Protein AF-A0A4Y9A7S8-F1 (afdb_monomer)

Structure (mmCIF, N/CA/C/O backbone):
data_AF-A0A4Y9A7S8-F1
#
_entry.id   AF-A0A4Y9A7S8-F1
#
loop_
_atom_site.group_PDB
_atom_site.id
_atom_site.type_symbol
_atom_site.label_atom_id
_atom_site.label_alt_id
_atom_site.label_comp_id
_atom_site.label_asym_id
_atom_site.label_entity_id
_atom_site.label_seq_id
_atom_site.pdbx_PDB_ins_code
_atom_site.Cartn_x
_atom_site.Cartn_y
_atom_site.Cartn_z
_atom_site.occupancy
_atom_site.B_iso_or_equiv
_atom_site.auth_seq_id
_atom_site.auth_comp_id
_atom_site.auth_asym_id
_atom_site.auth_atom_id
_atom_site.pdbx_PDB_model_num
ATOM 1 N N . MET A 1 1 ? -0.334 11.411 -4.993 1.00 88.06 1 MET A N 1
ATOM 2 C CA . MET A 1 1 ? 0.116 10.121 -4.420 1.00 88.06 1 MET A CA 1
ATOM 3 C C . MET A 1 1 ? 1.586 10.129 -3.999 1.00 88.06 1 MET A C 1
ATOM 5 O O . MET A 1 1 ? 1.820 9.949 -2.817 1.00 88.06 1 MET A O 1
ATOM 9 N N . LYS A 1 2 ? 2.566 10.411 -4.879 1.00 88.56 2 LYS A N 1
ATOM 10 C CA . LYS A 1 2 ? 3.992 10.518 -4.483 1.00 88.56 2 LYS A CA 1
ATOM 11 C C . LYS A 1 2 ? 4.230 11.480 -3.308 1.00 88.56 2 LYS A C 1
ATOM 13 O O . LYS A 1 2 ? 4.798 11.082 -2.308 1.00 88.56 2 LYS A O 1
ATOM 18 N N . TYR A 1 3 ? 3.666 12.687 -3.375 1.00 91.19 3 TYR A N 1
ATOM 19 C CA . TYR A 1 3 ? 3.712 13.646 -2.263 1.00 91.19 3 TYR A CA 1
ATOM 20 C C . TYR A 1 3 ? 3.129 13.092 -0.948 1.00 91.19 3 TYR A C 1
ATOM 22 O O . TYR A 1 3 ? 3.659 13.359 0.124 1.00 91.19 3 TYR A O 1
ATOM 30 N N . MET A 1 4 ? 2.063 12.283 -1.020 1.00 92.94 4 MET A N 1
ATOM 31 C CA . MET A 1 4 ? 1.498 11.641 0.172 1.00 92.94 4 MET A CA 1
ATOM 32 C C . MET A 1 4 ? 2.460 10.598 0.736 1.00 92.94 4 MET A C 1
ATOM 34 O O . MET A 1 4 ? 2.632 10.557 1.942 1.00 92.94 4 MET A O 1
ATOM 38 N N . LEU A 1 5 ? 3.112 9.800 -0.119 1.00 93.50 5 LEU A N 1
ATOM 39 C CA . LEU A 1 5 ? 4.146 8.862 0.316 1.00 93.50 5 LEU A CA 1
ATOM 40 C C . LEU A 1 5 ? 5.306 9.605 0.991 1.00 93.50 5 LEU A C 1
ATOM 42 O O . LEU A 1 5 ? 5.687 9.240 2.096 1.00 93.50 5 LEU A O 1
ATOM 46 N N . ASP A 1 6 ? 5.814 10.674 0.376 1.00 92.50 6 ASP A N 1
ATOM 47 C CA . ASP A 1 6 ? 6.910 11.477 0.932 1.00 92.50 6 ASP A CA 1
ATOM 48 C C . ASP A 1 6 ? 6.548 12.064 2.307 1.00 92.50 6 ASP A C 1
ATOM 50 O O . ASP A 1 6 ? 7.365 12.051 3.230 1.00 92.50 6 ASP A O 1
ATOM 54 N N . ASN A 1 7 ? 5.315 12.552 2.470 1.00 93.56 7 ASN A N 1
ATOM 55 C CA . ASN A 1 7 ? 4.820 13.037 3.757 1.00 93.56 7 ASN A CA 1
ATOM 56 C C . ASN A 1 7 ? 4.667 11.902 4.772 1.00 93.56 7 ASN A C 1
ATOM 58 O O . ASN A 1 7 ? 5.134 12.037 5.896 1.00 93.56 7 ASN A O 1
ATOM 62 N N . SER A 1 8 ? 4.086 10.768 4.382 1.00 94.38 8 SER A N 1
ATOM 63 C CA . SER A 1 8 ? 3.933 9.602 5.257 1.00 94.38 8 SER A CA 1
ATOM 64 C C . SER A 1 8 ? 5.275 9.046 5.734 1.00 94.38 8 SER A C 1
ATOM 66 O O . SER A 1 8 ? 5.384 8.637 6.890 1.00 94.38 8 SER A O 1
ATOM 68 N N . LEU A 1 9 ? 6.302 9.072 4.878 1.00 91.44 9 LEU A N 1
ATOM 69 C CA . LEU A 1 9 ? 7.677 8.724 5.242 1.00 91.44 9 LEU A CA 1
ATOM 70 C C . LEU A 1 9 ? 8.232 9.701 6.289 1.00 91.44 9 LEU A C 1
ATOM 72 O O . LEU A 1 9 ? 8.762 9.264 7.307 1.00 91.44 9 LEU A O 1
ATOM 76 N N . LYS A 1 10 ? 8.059 11.015 6.087 1.00 91.88 10 LYS A N 1
ATOM 77 C CA . LYS A 1 10 ? 8.509 12.058 7.031 1.00 91.88 10 LYS A CA 1
ATOM 78 C C . LYS A 1 10 ? 7.779 12.017 8.373 1.00 91.88 10 LYS A C 1
ATOM 80 O O . LYS A 1 10 ? 8.394 12.230 9.411 1.00 91.88 10 LYS A O 1
ATOM 85 N N . GLU A 1 11 ? 6.480 11.747 8.353 1.00 94.00 11 GLU A N 1
ATOM 86 C CA . GLU A 1 11 ? 5.620 11.673 9.540 1.00 94.00 11 GLU A CA 1
ATOM 87 C C . GLU A 1 11 ? 5.716 10.328 10.267 1.00 94.00 11 GLU A C 1
ATOM 89 O O . GLU A 1 11 ? 5.042 10.113 11.273 1.00 94.00 11 GLU A O 1
ATOM 94 N N . ASN A 1 12 ? 6.562 9.417 9.779 1.00 92.12 12 ASN A N 1
ATOM 95 C CA . ASN A 1 12 ? 6.771 8.103 10.365 1.00 92.12 12 ASN A CA 1
ATOM 96 C C . ASN A 1 12 ? 5.464 7.281 10.468 1.00 92.12 12 ASN A C 1
ATOM 98 O O . ASN A 1 12 ? 5.293 6.485 11.398 1.00 92.12 12 ASN A O 1
ATOM 102 N N . GLN A 1 13 ? 4.560 7.444 9.495 1.00 96.06 13 GLN A N 1
ATOM 103 C CA . GLN A 1 13 ? 3.288 6.725 9.450 1.00 96.06 13 GLN A CA 1
ATOM 104 C C . GLN A 1 13 ? 3.503 5.218 9.271 1.00 96.06 13 GLN A C 1
ATOM 106 O O . GLN A 1 13 ? 4.449 4.752 8.630 1.00 96.06 13 GLN A O 1
ATOM 111 N N . THR A 1 14 ? 2.593 4.425 9.820 1.00 95.44 14 THR A N 1
ATOM 112 C CA . THR A 1 14 ? 2.530 2.986 9.565 1.00 95.44 14 THR A CA 1
ATOM 113 C C . THR A 1 14 ? 1.977 2.693 8.172 1.00 95.44 14 THR A C 1
ATOM 115 O O . THR A 1 14 ? 1.245 3.493 7.586 1.00 95.44 14 THR A O 1
ATOM 118 N N . LEU A 1 15 ? 2.271 1.500 7.646 1.00 93.69 15 LEU A N 1
ATOM 119 C CA . LEU A 1 15 ? 1.686 1.029 6.388 1.00 93.69 15 LEU A CA 1
ATOM 120 C C . LEU A 1 15 ? 0.153 1.113 6.413 1.00 93.69 15 LEU A C 1
ATOM 122 O O . LEU A 1 15 ? -0.477 1.548 5.448 1.00 93.69 15 LEU A O 1
ATOM 126 N N . LYS A 1 16 ? -0.445 0.707 7.536 1.00 93.25 16 LYS A N 1
ATOM 127 C CA . LYS A 1 16 ? -1.886 0.791 7.748 1.00 93.25 16 LYS A CA 1
ATOM 128 C C . LYS A 1 16 ? -2.397 2.224 7.617 1.00 93.25 16 LYS A C 1
ATOM 130 O O . LYS A 1 16 ? -3.373 2.439 6.902 1.00 93.25 16 LYS A O 1
ATOM 135 N N . GLU A 1 17 ? -1.776 3.176 8.307 1.00 95.00 17 GLU A N 1
ATOM 136 C CA . GLU A 1 17 ? -2.198 4.581 8.279 1.00 95.00 17 GLU A CA 1
ATOM 137 C C . GLU A 1 17 ? -2.102 5.156 6.870 1.00 95.00 17 GLU A C 1
ATOM 139 O O . GLU A 1 17 ? -3.037 5.809 6.417 1.00 95.00 17 GLU A O 1
ATOM 144 N N . PHE A 1 18 ? -1.045 4.823 6.129 1.00 95.69 18 PHE A N 1
ATOM 145 C CA . PHE A 1 18 ? -0.918 5.280 4.752 1.00 95.69 18 PHE A CA 1
ATOM 146 C C . PHE A 1 18 ? -2.026 4.739 3.839 1.00 95.69 18 PHE A C 1
ATOM 148 O O . PHE A 1 18 ? -2.649 5.500 3.098 1.00 95.69 18 PHE A O 1
ATOM 155 N N . ILE A 1 19 ? -2.341 3.441 3.931 1.00 94.19 19 ILE A N 1
ATOM 156 C CA . ILE A 1 19 ? -3.460 2.841 3.185 1.00 94.19 19 ILE A CA 1
ATOM 157 C C . ILE A 1 19 ? -4.784 3.519 3.564 1.00 94.19 19 ILE A C 1
ATOM 159 O O . ILE A 1 19 ? -5.608 3.795 2.693 1.00 94.19 19 ILE A O 1
ATOM 163 N N . GLN A 1 20 ? -4.996 3.818 4.849 1.00 93.56 20 GLN A N 1
ATOM 164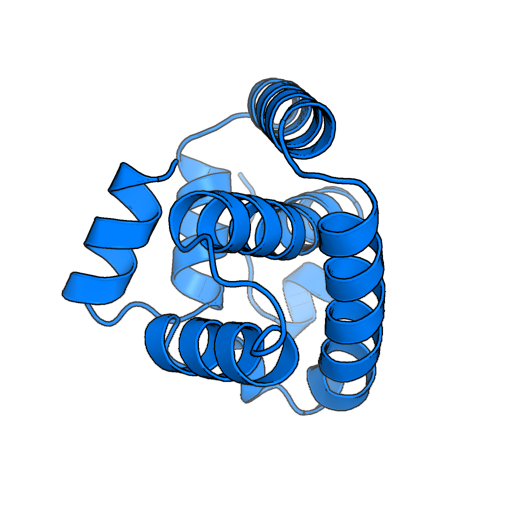 C CA . GLN A 1 20 ? -6.187 4.537 5.305 1.00 93.56 20 GLN A CA 1
ATOM 165 C C . GLN A 1 20 ? -6.262 5.958 4.737 1.00 93.56 20 GLN A C 1
ATOM 167 O O . GLN A 1 20 ? -7.347 6.375 4.335 1.00 93.56 20 GLN A O 1
ATOM 172 N N . SER A 1 21 ? -5.138 6.668 4.646 1.00 93.88 21 SER A N 1
ATOM 173 C CA . SER A 1 21 ? -5.064 7.990 4.018 1.00 93.88 21 SER A CA 1
ATOM 174 C C . SER A 1 21 ? -5.435 7.930 2.536 1.00 93.88 21 SER A C 1
ATOM 176 O O . SER A 1 21 ? -6.248 8.728 2.083 1.00 93.88 21 SER A O 1
ATOM 178 N N . LEU A 1 22 ? -4.942 6.938 1.786 1.00 93.81 22 LEU A N 1
ATOM 179 C CA . LEU A 1 22 ? -5.313 6.750 0.373 1.00 93.81 22 LEU A CA 1
ATOM 180 C C . LEU A 1 22 ? -6.803 6.421 0.187 1.00 93.81 22 LEU A C 1
ATOM 182 O O . LEU A 1 22 ? -7.438 6.908 -0.746 1.00 93.81 22 LEU A O 1
ATOM 186 N N . LEU A 1 23 ? -7.371 5.612 1.085 1.00 92.50 23 LEU A N 1
ATOM 187 C CA . LEU A 1 23 ? -8.802 5.285 1.092 1.00 92.50 23 LEU A CA 1
ATOM 188 C C . LEU A 1 23 ? -9.690 6.485 1.449 1.00 92.50 23 LEU A C 1
ATOM 190 O O . LEU A 1 23 ? -10.869 6.486 1.097 1.00 92.50 23 LEU A O 1
ATOM 194 N N . ALA A 1 24 ? -9.159 7.449 2.203 1.00 91.12 24 ALA A N 1
ATOM 195 C CA . ALA A 1 24 ? -9.874 8.649 2.617 1.00 91.12 24 ALA A CA 1
ATOM 196 C C . ALA A 1 24 ? -9.780 9.777 1.583 1.00 91.12 24 ALA A C 1
ATOM 198 O O . ALA A 1 24 ? -10.752 10.512 1.425 1.00 91.12 24 ALA A O 1
ATOM 199 N N . GLU A 1 25 ? -8.632 9.895 0.914 1.00 91.69 25 GLU A N 1
ATOM 200 C CA . GLU A 1 25 ? -8.347 10.940 -0.072 1.00 91.69 25 GLU A CA 1
ATOM 201 C C . GLU A 1 25 ? -9.065 10.690 -1.399 1.00 91.69 25 GLU A C 1
ATOM 203 O O . GLU A 1 25 ? -9.615 11.612 -1.992 1.00 91.69 25 GLU A O 1
ATOM 208 N N . PHE A 1 26 ? -9.088 9.436 -1.855 1.00 89.94 26 PHE A N 1
ATOM 209 C CA . PHE A 1 26 ? -9.599 9.081 -3.174 1.00 89.94 26 PHE A CA 1
ATOM 210 C C . PHE A 1 26 ? -10.791 8.137 -3.079 1.00 89.94 26 PHE A C 1
ATOM 212 O O . PHE A 1 26 ? -10.815 7.179 -2.296 1.00 89.94 26 PHE A O 1
ATOM 219 N N . ASN A 1 27 ? -11.770 8.347 -3.953 1.00 90.31 27 ASN A N 1
ATOM 220 C CA . ASN A 1 27 ? -12.832 7.376 -4.148 1.00 90.31 27 ASN A CA 1
ATOM 221 C 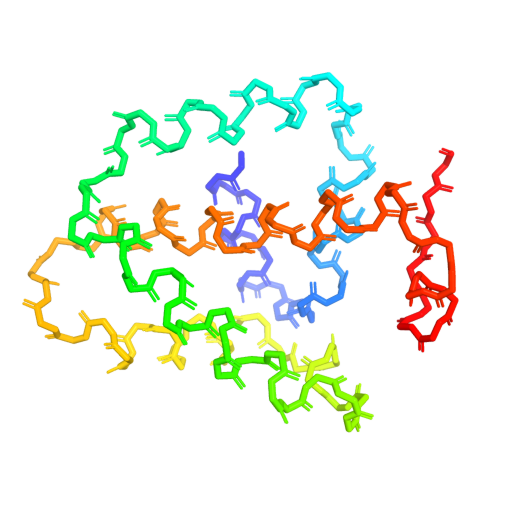C . ASN A 1 27 ? -12.314 6.132 -4.901 1.00 90.31 27 ASN A C 1
ATOM 223 O O . ASN A 1 27 ? -11.225 6.106 -5.478 1.00 90.31 27 ASN A O 1
ATOM 227 N N . LYS A 1 28 ? -13.116 5.060 -4.916 1.00 88.19 28 LYS A N 1
ATOM 228 C CA . LYS A 1 28 ? -12.731 3.788 -5.551 1.00 88.19 28 LYS A CA 1
ATOM 229 C C . LYS A 1 28 ? -12.397 3.936 -7.045 1.00 88.19 28 LYS A C 1
ATOM 231 O O . LYS A 1 28 ? -11.508 3.241 -7.530 1.00 88.19 28 LYS A O 1
ATOM 236 N N . GLY A 1 29 ? -13.109 4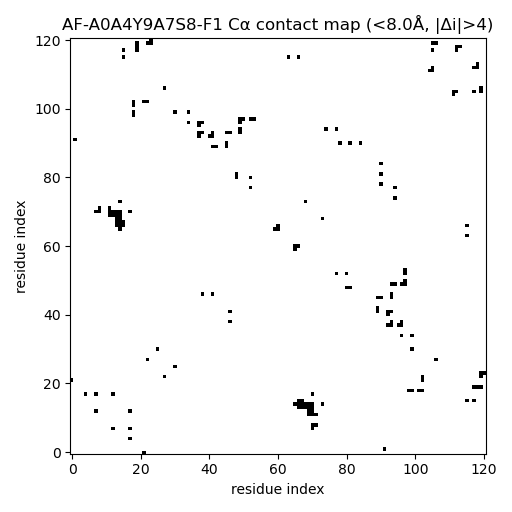.804 -7.767 1.00 90.88 29 GLY A N 1
ATOM 237 C CA . GLY A 1 29 ? -12.874 5.061 -9.189 1.00 90.88 29 GLY A CA 1
ATOM 238 C C . GLY A 1 29 ? -11.552 5.787 -9.434 1.00 90.88 29 GLY A C 1
ATOM 239 O O . GLY A 1 29 ? -10.769 5.361 -10.279 1.00 90.88 29 GLY A O 1
ATOM 240 N N . GLU A 1 30 ? -11.262 6.816 -8.640 1.00 92.25 30 GLU A N 1
ATOM 241 C CA . GLU A 1 30 ? -9.999 7.567 -8.686 1.00 92.25 30 GLU A CA 1
ATOM 242 C C . GLU A 1 30 ? -8.799 6.676 -8.361 1.00 92.25 30 GLU A C 1
ATOM 244 O O . GLU A 1 30 ? -7.813 6.672 -9.095 1.00 92.25 30 GLU A O 1
ATOM 249 N N . ASN A 1 31 ? -8.918 5.835 -7.331 1.00 91.06 31 ASN A N 1
ATOM 250 C CA . ASN A 1 31 ? -7.910 4.824 -7.016 1.00 91.06 31 ASN A CA 1
ATOM 251 C C . ASN A 1 31 ? -7.713 3.827 -8.174 1.00 91.06 31 ASN A C 1
ATOM 253 O O . ASN A 1 31 ? -6.585 3.416 -8.453 1.00 91.06 31 ASN A O 1
ATOM 257 N N . GLY A 1 32 ? -8.794 3.471 -8.882 1.00 91.50 32 GLY A N 1
ATOM 258 C CA . GLY A 1 32 ? -8.771 2.666 -10.113 1.00 91.50 32 GLY A CA 1
ATOM 259 C C . GLY A 1 32 ? -7.946 3.300 -11.229 1.00 91.50 32 GLY A C 1
ATOM 260 O O . GLY A 1 32 ? -7.104 2.641 -11.839 1.00 91.50 32 GLY A O 1
ATOM 261 N N . LEU A 1 33 ? -8.154 4.591 -11.471 1.00 93.75 33 LEU A N 1
ATOM 262 C CA . LEU A 1 33 ? -7.395 5.341 -12.470 1.00 93.75 33 LEU A CA 1
ATOM 263 C C . LEU A 1 33 ? -5.928 5.498 -12.062 1.00 93.75 33 LEU A C 1
ATOM 265 O O . LEU A 1 33 ? -5.044 5.325 -12.898 1.00 93.75 33 LEU A O 1
ATOM 269 N N . ALA A 1 34 ? -5.660 5.751 -10.780 1.00 92.19 34 ALA A N 1
ATOM 270 C CA . ALA A 1 34 ? -4.305 5.901 -10.268 1.00 92.19 34 ALA A CA 1
ATOM 271 C C . ALA A 1 34 ? -3.477 4.619 -10.432 1.00 92.19 34 ALA A C 1
ATOM 273 O O . ALA A 1 34 ? -2.353 4.683 -10.925 1.00 92.19 34 ALA A O 1
ATOM 274 N N . VAL A 1 35 ? -4.020 3.444 -10.082 1.00 92.62 35 VAL A N 1
ATOM 275 C CA . VAL A 1 35 ? -3.279 2.181 -10.259 1.00 92.62 35 VAL A CA 1
ATOM 276 C C . VAL A 1 35 ? -3.059 1.849 -11.732 1.00 92.62 35 VAL A C 1
ATOM 278 O O . VAL A 1 35 ? -1.998 1.339 -12.082 1.00 92.62 35 VAL A O 1
ATOM 281 N N . LYS A 1 36 ? -4.029 2.162 -12.602 1.00 93.38 36 LYS A N 1
ATOM 282 C CA . LYS A 1 36 ? -3.879 1.977 -14.047 1.00 93.38 36 LYS A CA 1
ATOM 283 C C . LYS A 1 36 ? -2.718 2.823 -14.568 1.00 93.38 36 LYS A C 1
ATOM 285 O O . LYS A 1 36 ? -1.808 2.272 -15.175 1.00 93.38 36 LYS A O 1
ATOM 290 N N . TYR A 1 37 ? -2.713 4.116 -14.242 1.00 93.25 37 TYR A N 1
ATOM 291 C CA . TYR A 1 37 ? -1.631 5.028 -14.606 1.00 93.25 37 TYR A CA 1
ATOM 292 C C . TYR A 1 37 ? -0.274 4.535 -14.088 1.00 93.25 37 TYR A C 1
ATOM 294 O O . TYR A 1 37 ? 0.688 4.468 -14.848 1.00 93.25 37 TYR A O 1
ATOM 302 N N . LEU A 1 38 ? -0.192 4.139 -12.814 1.00 92.62 38 LEU A N 1
ATOM 303 C CA . LEU A 1 38 ? 1.051 3.631 -12.232 1.00 92.62 38 LEU A CA 1
ATOM 304 C C . LEU A 1 38 ? 1.557 2.386 -12.970 1.00 92.62 38 LEU A C 1
ATOM 306 O O . LEU A 1 38 ? 2.734 2.323 -13.302 1.00 92.62 38 LEU A O 1
ATOM 310 N N . ARG A 1 39 ? 0.682 1.421 -13.277 1.00 92.19 39 ARG A N 1
ATOM 311 C CA . ARG A 1 39 ? 1.068 0.201 -14.005 1.00 92.19 39 ARG A CA 1
ATOM 312 C C . ARG A 1 39 ? 1.493 0.469 -15.447 1.00 92.19 39 ARG A C 1
ATOM 314 O O . ARG A 1 39 ? 2.386 -0.210 -15.922 1.00 92.19 39 ARG A O 1
ATOM 321 N N . GLU A 1 40 ? 0.882 1.437 -16.127 1.00 93.25 40 GLU A N 1
ATOM 322 C CA . GLU A 1 40 ? 1.252 1.811 -17.501 1.00 93.25 40 GLU A CA 1
ATOM 323 C C . GLU A 1 40 ? 2.623 2.507 -17.578 1.00 93.25 40 GLU A C 1
ATOM 325 O O . GLU A 1 40 ? 3.290 2.423 -18.605 1.00 93.25 40 GLU A O 1
ATOM 330 N N . ASN A 1 41 ? 3.052 3.170 -16.498 1.00 89.12 41 ASN A N 1
ATOM 331 C CA . ASN A 1 41 ? 4.340 3.874 -16.431 1.00 89.12 41 ASN A CA 1
ATOM 332 C C . ASN A 1 41 ? 5.449 3.060 -15.737 1.00 89.12 41 ASN A C 1
ATOM 334 O O . ASN A 1 41 ? 6.635 3.315 -15.952 1.00 89.12 41 ASN A O 1
ATOM 338 N N . THR A 1 42 ? 5.076 2.042 -14.958 1.00 88.69 42 THR A N 1
ATOM 339 C CA . THR A 1 42 ? 6.021 1.131 -14.304 1.00 88.69 42 THR A CA 1
ATOM 340 C C . THR A 1 42 ? 6.502 0.072 -15.307 1.00 88.69 42 THR A C 1
ATOM 342 O O . THR A 1 42 ? 5.667 -0.618 -15.890 1.00 88.69 42 THR A O 1
ATOM 345 N N . PRO A 1 43 ? 7.822 -0.118 -15.503 1.00 88.00 43 PRO A N 1
ATOM 346 C CA . PRO A 1 43 ? 8.339 -1.166 -16.383 1.00 88.00 43 PRO A CA 1
ATOM 347 C C . PRO A 1 43 ? 7.862 -2.566 -15.988 1.00 88.00 43 PRO A C 1
ATOM 349 O O . PRO A 1 43 ? 7.684 -2.858 -14.806 1.00 88.00 43 PRO A O 1
ATOM 352 N N . GLU A 1 44 ? 7.738 -3.459 -16.967 1.00 87.12 44 GLU A N 1
ATOM 353 C CA . GLU A 1 44 ? 7.255 -4.826 -16.747 1.00 87.12 44 GLU A CA 1
ATOM 354 C C . GLU A 1 44 ? 8.125 -5.612 -15.753 1.00 87.12 44 GLU A C 1
ATOM 356 O O . GLU A 1 44 ? 7.595 -6.227 -14.826 1.00 87.12 44 GLU A O 1
ATOM 361 N N . ASP A 1 45 ? 9.453 -5.494 -15.846 1.00 84.38 45 ASP A N 1
ATOM 362 C CA . ASP A 1 45 ? 10.370 -6.115 -14.882 1.00 84.38 45 ASP A CA 1
ATOM 363 C C . ASP A 1 45 ? 10.106 -5.618 -13.452 1.00 84.38 45 ASP A C 1
ATOM 365 O O . ASP A 1 45 ? 10.105 -6.400 -12.499 1.00 84.38 45 ASP A O 1
ATOM 369 N N . SER A 1 46 ? 9.791 -4.327 -13.300 1.00 85.88 46 SER A N 1
ATOM 370 C CA . SER A 1 46 ? 9.425 -3.728 -12.016 1.00 85.88 46 SER A CA 1
ATOM 371 C C . SER A 1 46 ? 8.091 -4.254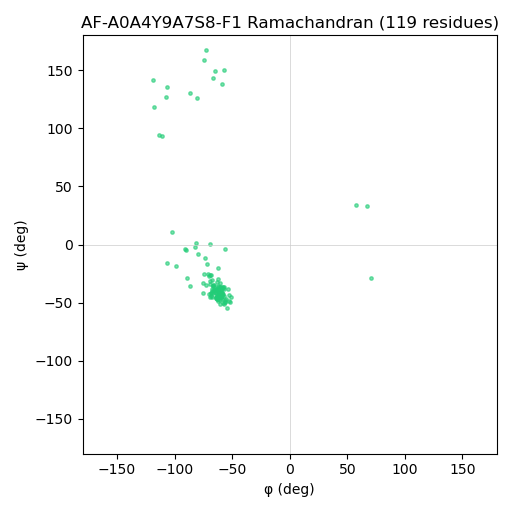 -11.485 1.00 85.88 46 SER A C 1
ATOM 373 O O . SER A 1 46 ? 7.975 -4.517 -10.288 1.00 85.88 46 SER A O 1
ATOM 375 N N . LEU A 1 47 ? 7.106 -4.482 -12.358 1.00 89.00 47 LEU A N 1
ATOM 376 C CA . LEU A 1 47 ? 5.832 -5.102 -11.984 1.00 89.00 47 LEU A CA 1
ATOM 377 C C . LEU A 1 47 ? 6.005 -6.561 -11.547 1.00 89.00 47 LEU A C 1
ATOM 379 O O . LEU A 1 47 ? 5.405 -6.969 -10.555 1.00 89.00 47 LEU A O 1
ATOM 383 N N . SER A 1 48 ? 6.877 -7.325 -12.209 1.00 87.25 48 SER A N 1
ATOM 384 C CA . SER A 1 48 ? 7.166 -8.709 -11.808 1.00 87.25 48 SER A CA 1
ATOM 385 C C . SER A 1 48 ? 7.731 -8.795 -10.380 1.00 87.25 48 SER A C 1
ATOM 387 O O . SER A 1 48 ? 7.455 -9.737 -9.635 1.00 87.25 48 SER A O 1
ATOM 389 N N . MET A 1 49 ? 8.491 -7.781 -9.954 1.00 84.62 49 MET A N 1
ATOM 390 C CA . MET A 1 49 ? 8.998 -7.681 -8.584 1.00 84.62 49 MET A CA 1
ATOM 391 C C . MET A 1 49 ? 7.922 -7.267 -7.587 1.00 84.62 49 MET A C 1
ATOM 393 O O . MET A 1 49 ? 7.954 -7.736 -6.450 1.00 84.62 49 MET A O 1
ATOM 397 N N . VAL A 1 50 ? 6.962 -6.433 -7.996 1.00 91.00 50 VAL A N 1
ATOM 398 C CA . VAL A 1 50 ? 5.782 -6.142 -7.173 1.00 91.00 50 VAL A CA 1
ATOM 399 C C . VAL A 1 50 ? 5.056 -7.436 -6.832 1.00 91.00 50 VAL A C 1
ATOM 401 O O . VAL A 1 50 ? 4.745 -7.645 -5.664 1.00 91.00 50 VAL A O 1
ATOM 404 N N . ASP A 1 51 ? 4.867 -8.328 -7.803 1.00 90.50 51 ASP A N 1
ATOM 405 C CA . ASP A 1 51 ? 4.214 -9.619 -7.573 1.00 90.50 51 ASP A CA 1
ATOM 406 C C . ASP A 1 51 ? 5.029 -10.506 -6.614 1.00 90.50 51 ASP A C 1
ATOM 408 O O . ASP A 1 51 ? 4.494 -10.990 -5.616 1.00 90.50 51 ASP A O 1
ATOM 412 N N . LYS A 1 52 ? 6.353 -10.617 -6.809 1.00 87.56 52 LYS A N 1
ATOM 413 C CA . LYS A 1 52 ? 7.240 -11.339 -5.870 1.00 87.56 52 LYS A CA 1
ATOM 414 C C . LYS A 1 52 ? 7.176 -10.770 -4.450 1.00 87.56 52 LYS A C 1
ATOM 416 O O . LYS A 1 52 ? 7.166 -11.519 -3.470 1.00 87.56 52 LYS A O 1
ATOM 421 N N . PHE A 1 53 ? 7.162 -9.445 -4.320 1.00 89.75 53 PHE A N 1
ATOM 422 C CA . PHE A 1 53 ? 7.100 -8.794 -3.017 1.00 89.75 53 PHE A CA 1
ATOM 423 C C . PHE A 1 53 ? 5.715 -8.932 -2.380 1.00 89.75 53 PHE A C 1
ATOM 425 O O . PHE A 1 53 ? 5.629 -9.109 -1.168 1.00 89.75 53 PHE A O 1
ATOM 432 N N . LEU A 1 54 ? 4.635 -8.918 -3.169 1.00 90.81 54 LEU A N 1
ATOM 433 C CA . LEU A 1 54 ? 3.286 -9.235 -2.699 1.00 90.81 54 LEU A CA 1
ATOM 434 C C . LEU A 1 54 ? 3.220 -10.655 -2.136 1.00 90.81 54 LEU A C 1
ATOM 436 O O . LEU A 1 54 ? 2.688 -10.828 -1.043 1.00 90.81 54 LEU A O 1
ATOM 440 N N . ASP A 1 55 ? 3.794 -11.644 -2.820 1.00 88.69 55 ASP A N 1
ATOM 441 C CA . ASP A 1 55 ? 3.832 -13.029 -2.341 1.00 88.69 55 ASP A CA 1
ATOM 442 C C . ASP A 1 55 ? 4.611 -13.156 -1.028 1.00 88.69 55 ASP A C 1
ATOM 444 O O . ASP A 1 55 ? 4.112 -13.732 -0.056 1.00 88.69 55 ASP A O 1
ATOM 448 N N . TYR A 1 56 ? 5.800 -12.545 -0.958 1.00 86.12 56 TYR A N 1
ATOM 449 C CA . TYR A 1 56 ? 6.586 -12.469 0.276 1.00 86.12 56 TYR A CA 1
ATOM 450 C C . TYR A 1 56 ? 5.782 -11.831 1.417 1.00 86.12 56 TYR A C 1
ATOM 452 O O . TYR A 1 56 ? 5.699 -12.383 2.518 1.00 86.12 56 TYR A O 1
ATOM 460 N N . PHE A 1 57 ? 5.163 -10.679 1.155 1.00 87.62 57 PHE A N 1
ATOM 461 C CA . PHE A 1 57 ? 4.423 -9.921 2.155 1.00 87.62 57 PHE A CA 1
ATOM 462 C C . PHE A 1 57 ? 3.176 -10.678 2.619 1.00 87.62 57 PHE A C 1
ATOM 464 O O . PHE A 1 57 ? 2.915 -10.750 3.817 1.00 87.62 57 PHE A O 1
ATOM 471 N N . ASN A 1 58 ? 2.441 -11.309 1.701 1.00 85.25 58 ASN A N 1
ATOM 472 C CA . ASN A 1 58 ? 1.271 -12.130 2.005 1.00 85.25 58 ASN A CA 1
ATOM 473 C C . ASN A 1 58 ? 1.629 -13.388 2.801 1.00 85.25 58 ASN A C 1
ATOM 475 O O . ASN A 1 58 ? 0.889 -13.759 3.710 1.00 85.25 58 ASN A O 1
ATOM 479 N N . GLY A 1 59 ? 2.793 -13.990 2.545 1.00 81.31 59 GLY A N 1
ATOM 480 C CA . GLY A 1 59 ? 3.322 -15.085 3.362 1.00 81.31 59 GLY A CA 1
ATOM 481 C C . GLY A 1 59 ? 3.607 -14.688 4.818 1.00 81.31 59 GLY A C 1
ATOM 482 O O . GLY A 1 59 ? 3.656 -15.554 5.688 1.00 81.31 59 GLY A O 1
ATOM 483 N N . LYS A 1 60 ? 3.763 -13.387 5.099 1.00 73.31 60 LYS A N 1
ATOM 484 C CA . LYS A 1 60 ? 4.013 -12.815 6.436 1.00 73.31 60 LYS A CA 1
ATOM 485 C C . LYS A 1 60 ? 2.806 -12.083 7.034 1.00 73.31 60 LYS A C 1
ATOM 487 O O . LYS A 1 60 ? 2.781 -11.794 8.230 1.00 73.31 60 LYS A O 1
ATOM 492 N N . SER A 1 61 ? 1.798 -11.751 6.227 1.00 60.38 61 SER A N 1
ATOM 493 C CA . SER A 1 61 ? 0.777 -10.754 6.579 1.00 60.38 61 SER A CA 1
ATOM 494 C C . SER A 1 61 ? -0.224 -11.206 7.646 1.00 60.38 61 SER A C 1
ATOM 496 O O . SER A 1 61 ? -0.861 -10.359 8.286 1.00 60.38 61 SER A O 1
ATOM 498 N N . PHE A 1 62 ? -0.311 -12.513 7.905 1.00 56.94 62 PHE A N 1
ATOM 499 C CA . PHE A 1 62 ? -1.141 -13.091 8.967 1.00 56.94 62 PHE A CA 1
ATOM 500 C C . PHE A 1 62 ? -0.591 -12.868 10.380 1.00 56.94 62 PHE A C 1
ATOM 502 O O . PHE A 1 62 ? -1.316 -13.053 11.353 1.00 56.94 62 PHE A O 1
ATOM 509 N N . GLU A 1 63 ? 0.650 -12.404 10.519 1.00 62.53 63 GLU A N 1
ATOM 510 C CA . GLU A 1 63 ? 1.268 -12.164 11.825 1.00 62.53 63 GLU A CA 1
ATOM 511 C C . GLU A 1 63 ? 0.861 -10.802 12.441 1.00 62.53 63 GLU A C 1
ATOM 513 O O . GLU A 1 63 ? 1.266 -10.468 13.553 1.00 62.53 63 GLU A O 1
ATOM 518 N N . GLY A 1 64 ? 0.058 -9.981 11.743 1.00 66.75 64 GLY A N 1
ATOM 519 C CA . GLY A 1 64 ? -0.546 -8.735 12.251 1.00 66.75 64 GLY A CA 1
ATOM 520 C C . GLY A 1 64 ? 0.419 -7.560 12.490 1.00 66.75 64 GLY A C 1
ATOM 521 O O . GLY A 1 64 ? 0.020 -6.401 12.352 1.00 66.75 64 GLY A O 1
ATOM 522 N N . TYR A 1 65 ? 1.691 -7.830 12.796 1.00 78.69 65 TYR A N 1
ATOM 523 C CA . TYR A 1 65 ? 2.727 -6.823 13.046 1.00 78.69 65 TYR A CA 1
ATOM 524 C C . TYR A 1 65 ? 3.082 -6.022 11.790 1.00 78.69 65 TYR A C 1
ATOM 526 O O . TYR A 1 65 ? 3.416 -4.844 11.893 1.00 78.69 65 TYR A O 1
ATOM 534 N N . ILE A 1 66 ? 2.962 -6.630 10.606 1.00 83.06 66 ILE A N 1
ATOM 535 C CA . ILE A 1 66 ? 3.392 -6.028 9.341 1.00 83.06 66 ILE A CA 1
ATOM 536 C C . ILE A 1 66 ? 2.625 -4.738 9.014 1.00 83.06 66 ILE A C 1
ATOM 538 O O . ILE A 1 66 ? 3.204 -3.763 8.552 1.00 83.06 66 ILE A O 1
ATOM 542 N N . TRP A 1 67 ? 1.337 -4.685 9.362 1.00 89.19 67 TRP A N 1
ATOM 543 C CA . TRP A 1 67 ? 0.473 -3.521 9.145 1.00 89.19 67 TRP A CA 1
ATOM 544 C C . TRP A 1 67 ? 0.819 -2.346 10.058 1.00 89.19 67 TRP A C 1
ATOM 546 O O . TRP A 1 67 ? 0.546 -1.197 9.720 1.00 89.19 67 TRP A O 1
ATOM 556 N N . LYS A 1 68 ? 1.418 -2.642 11.217 1.00 90.56 68 LYS A N 1
ATOM 557 C CA . LYS A 1 68 ? 1.888 -1.657 12.196 1.00 90.56 68 LYS A CA 1
ATOM 558 C C . LYS A 1 68 ? 3.344 -1.256 11.963 1.00 90.56 68 LYS A C 1
ATOM 560 O O . LYS A 1 68 ? 3.850 -0.407 12.689 1.00 90.56 68 LYS A O 1
ATOM 565 N N . GLN A 1 69 ? 4.029 -1.862 10.991 1.00 91.75 69 GLN A N 1
ATOM 566 C CA . GLN A 1 69 ? 5.362 -1.412 10.6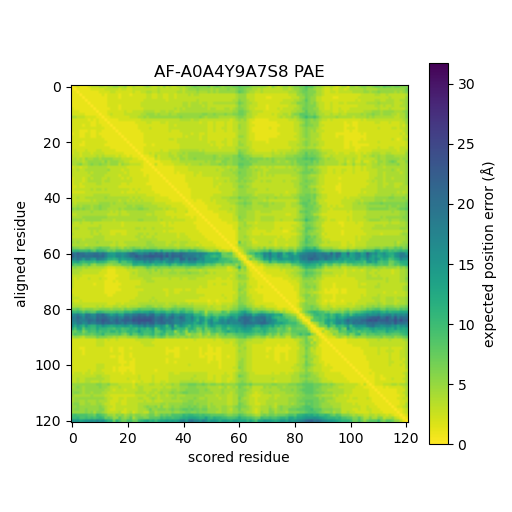28 1.00 91.75 69 GLN A CA 1
ATOM 567 C C . GLN A 1 69 ? 5.287 -0.025 10.006 1.00 91.75 69 GLN A C 1
ATOM 569 O O . GLN A 1 69 ? 4.365 0.303 9.255 1.00 91.75 69 GLN A O 1
ATOM 574 N N . ASN A 1 70 ? 6.299 0.768 10.323 1.00 94.31 70 ASN A N 1
ATOM 575 C CA . ASN A 1 70 ? 6.523 2.046 9.691 1.00 94.31 70 ASN A CA 1
ATOM 576 C C . ASN A 1 70 ? 6.710 1.881 8.171 1.00 94.31 70 ASN A C 1
ATOM 578 O O . ASN A 1 70 ? 7.397 0.960 7.718 1.00 94.31 70 ASN A O 1
ATOM 582 N N . ILE A 1 71 ? 6.107 2.779 7.394 1.00 94.56 71 ILE A N 1
ATOM 583 C CA . ILE A 1 71 ? 6.128 2.712 5.935 1.00 94.56 71 ILE A CA 1
ATOM 584 C C . ILE A 1 71 ? 7.532 2.855 5.348 1.00 94.56 71 ILE A C 1
ATOM 586 O O . ILE A 1 71 ? 7.832 2.200 4.357 1.00 94.56 71 ILE A O 1
ATOM 590 N N . GLU A 1 72 ? 8.423 3.617 5.981 1.00 93.75 72 GLU A N 1
ATOM 591 C CA . GLU A 1 72 ? 9.828 3.730 5.585 1.00 93.75 72 GLU A CA 1
ATOM 592 C C . GLU A 1 72 ? 10.542 2.381 5.683 1.00 93.75 72 GLU A C 1
ATOM 594 O O . GLU A 1 72 ? 11.320 2.024 4.803 1.00 93.75 72 GLU A O 1
ATOM 599 N N . ASN A 1 73 ? 10.246 1.586 6.714 1.00 92.25 73 ASN A N 1
ATOM 600 C CA . ASN A 1 73 ? 10.827 0.252 6.856 1.00 92.25 73 ASN A CA 1
ATOM 601 C C . ASN A 1 73 ? 10.309 -0.707 5.785 1.00 92.25 73 ASN A C 1
ATOM 603 O O . ASN A 1 73 ? 11.099 -1.460 5.215 1.00 92.25 73 ASN A O 1
ATOM 607 N N . VAL A 1 74 ? 9.010 -0.661 5.483 1.00 92.25 74 VAL A N 1
ATOM 608 C CA . VAL A 1 74 ? 8.419 -1.470 4.406 1.00 92.25 74 VAL A CA 1
ATOM 609 C C . VAL A 1 74 ? 8.979 -1.040 3.047 1.00 92.25 74 VAL A C 1
ATOM 611 O O . VAL A 1 74 ? 9.344 -1.891 2.240 1.00 92.25 74 VAL A O 1
ATOM 614 N N . TYR A 1 75 ? 9.138 0.266 2.825 1.00 91.69 75 TYR A N 1
ATOM 615 C CA . TYR A 1 75 ? 9.754 0.819 1.623 1.00 91.69 75 TYR A CA 1
ATOM 616 C C . TYR A 1 75 ? 11.214 0.383 1.489 1.00 91.69 75 TYR A C 1
ATOM 618 O O . TYR A 1 75 ? 11.600 -0.157 0.463 1.00 91.69 75 TYR A O 1
ATOM 626 N N . LYS A 1 76 ? 12.028 0.502 2.544 1.00 89.44 76 LYS A N 1
ATOM 627 C CA . LYS A 1 76 ? 13.419 0.018 2.545 1.00 89.44 76 LYS A CA 1
ATOM 628 C C . LYS A 1 76 ? 13.508 -1.487 2.288 1.00 89.44 76 LYS A C 1
ATOM 630 O O . LYS A 1 76 ? 14.422 -1.919 1.593 1.00 89.44 76 LYS A O 1
ATOM 635 N N . GLN A 1 77 ? 12.591 -2.289 2.834 1.00 89.19 77 GLN A N 1
ATOM 636 C CA . GLN A 1 77 ? 12.524 -3.726 2.541 1.00 89.19 77 GLN A CA 1
ATOM 637 C C . GLN A 1 77 ? 12.223 -3.972 1.063 1.00 89.19 77 GLN A C 1
ATOM 639 O O . GLN A 1 77 ? 12.941 -4.743 0.435 1.00 89.19 77 GLN A O 1
ATOM 644 N N . PHE A 1 78 ? 11.238 -3.267 0.503 1.00 89.81 78 PHE A N 1
ATOM 645 C CA . PHE A 1 78 ? 10.926 -3.322 -0.922 1.00 89.81 78 PHE A CA 1
ATOM 646 C C . PHE A 1 78 ? 12.143 -2.947 -1.775 1.00 89.81 78 PHE A C 1
ATOM 648 O O . PHE A 1 78 ? 12.570 -3.729 -2.616 1.00 89.81 78 PHE A O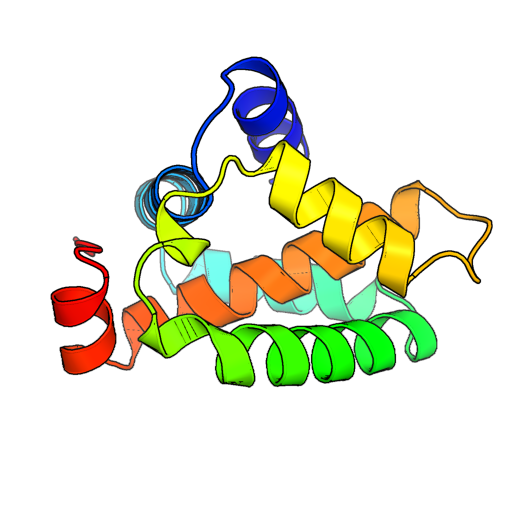 1
ATOM 655 N N . MET A 1 79 ? 12.781 -1.810 -1.491 1.00 85.50 79 MET A N 1
ATOM 656 C CA . MET A 1 79 ? 13.974 -1.352 -2.209 1.00 85.50 79 MET A CA 1
ATOM 657 C C . MET A 1 79 ? 15.129 -2.354 -2.127 1.00 85.50 79 MET A C 1
ATOM 659 O O . MET A 1 79 ? 15.836 -2.545 -3.110 1.00 85.50 79 MET A O 1
ATOM 663 N N . ARG A 1 80 ? 15.303 -3.040 -0.988 1.00 83.44 80 ARG A N 1
ATOM 664 C CA . ARG A 1 80 ? 16.308 -4.106 -0.846 1.00 83.44 80 ARG A CA 1
ATOM 665 C C . ARG A 1 80 ? 16.006 -5.322 -1.710 1.00 83.44 80 ARG A C 1
ATOM 667 O O . ARG A 1 80 ? 16.935 -5.935 -2.221 1.00 83.44 80 ARG A O 1
ATOM 674 N N . THR A 1 81 ? 14.733 -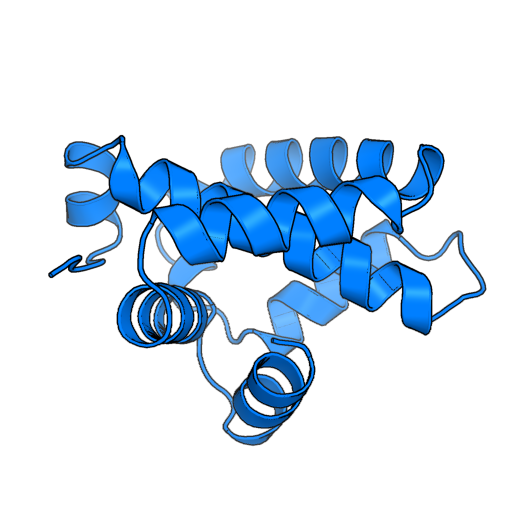5.666 -1.875 1.00 76.06 81 THR A N 1
ATOM 675 C CA . THR A 1 81 ? 14.295 -6.720 -2.799 1.00 76.06 81 THR A CA 1
ATOM 676 C C . THR A 1 81 ? 14.480 -6.302 -4.262 1.00 76.06 81 THR A C 1
ATOM 678 O O . THR A 1 81 ? 14.679 -7.161 -5.111 1.00 76.06 81 THR A O 1
ATOM 681 N N . VAL A 1 82 ? 14.465 -4.993 -4.544 1.00 68.31 82 VAL A N 1
ATOM 682 C CA . VAL A 1 82 ? 14.528 -4.389 -5.889 1.00 68.31 82 VAL A CA 1
ATOM 683 C C . VAL A 1 82 ? 15.932 -3.845 -6.231 1.00 68.31 82 VAL A C 1
ATOM 685 O O . VAL A 1 82 ? 16.103 -3.170 -7.241 1.00 68.31 82 VAL A O 1
ATOM 688 N N . HIS A 1 83 ? 16.970 -4.154 -5.437 1.00 57.84 83 HIS A N 1
ATOM 689 C CA . HIS A 1 83 ? 18.338 -3.604 -5.560 1.00 57.84 83 HIS A CA 1
ATOM 690 C C . HIS A 1 83 ? 19.032 -3.796 -6.929 1.00 57.84 83 HIS A C 1
ATOM 692 O O . HIS A 1 83 ? 20.129 -3.280 -7.125 1.00 57.84 83 HIS A O 1
ATOM 698 N N . GLU A 1 84 ? 18.404 -4.492 -7.875 1.00 55.81 84 GLU A N 1
ATOM 699 C CA . GLU A 1 84 ? 18.875 -4.692 -9.246 1.00 55.81 84 GLU A CA 1
ATOM 700 C C . GLU A 1 84 ? 18.606 -3.496 -10.189 1.00 55.81 84 GLU A C 1
ATOM 702 O O . GLU A 1 84 ? 19.129 -3.488 -11.300 1.00 55.81 84 GLU A O 1
ATOM 707 N N . PHE A 1 85 ? 17.848 -2.463 -9.783 1.00 54.22 85 PHE A N 1
ATOM 708 C CA . PHE A 1 85 ? 17.472 -1.353 -10.678 1.00 54.22 85 PHE A CA 1
ATOM 709 C C . PHE A 1 85 ? 18.008 0.018 -10.236 1.00 54.22 85 PHE A C 1
ATOM 711 O O . PHE A 1 85 ? 17.608 0.565 -9.208 1.00 54.22 85 PHE A O 1
ATOM 718 N N . GLU A 1 86 ? 18.841 0.628 -11.087 1.00 56.53 86 GLU A N 1
ATOM 719 C CA . GLU A 1 86 ? 19.488 1.940 -10.886 1.00 56.53 86 GLU A CA 1
ATOM 720 C C . GLU A 1 86 ? 18.527 3.154 -10.921 1.00 56.53 86 GLU A C 1
ATOM 722 O O . GLU A 1 86 ? 18.963 4.293 -10.768 1.00 56.53 86 GLU A O 1
ATOM 727 N N . ASN A 1 87 ? 17.214 2.962 -11.119 1.00 63.66 87 ASN A N 1
ATOM 728 C CA . ASN A 1 87 ? 16.266 4.066 -11.317 1.00 63.66 87 ASN A CA 1
ATOM 729 C C . ASN A 1 87 ? 15.298 4.248 -10.135 1.00 63.66 87 ASN A C 1
ATOM 731 O O . ASN A 1 87 ? 14.217 3.660 -10.085 1.00 63.66 87 ASN A O 1
ATOM 735 N N . GLU A 1 88 ? 15.672 5.134 -9.210 1.00 66.12 88 GLU A N 1
ATOM 736 C CA . GLU A 1 88 ? 14.910 5.470 -8.000 1.00 66.12 88 GLU A CA 1
ATOM 737 C C . GLU A 1 88 ? 13.454 5.887 -8.283 1.00 66.12 88 GLU A C 1
ATOM 739 O O . GLU A 1 88 ? 12.543 5.484 -7.560 1.00 66.12 88 GLU A O 1
ATOM 744 N N . GLY A 1 89 ? 13.203 6.637 -9.364 1.00 64.19 89 GLY A N 1
ATOM 745 C CA . GLY A 1 89 ? 11.857 7.096 -9.722 1.00 64.19 89 GLY A CA 1
ATOM 746 C C . GLY A 1 89 ? 10.898 5.950 -10.055 1.00 64.19 89 GLY A C 1
ATOM 747 O O . GLY A 1 89 ? 9.761 5.942 -9.587 1.00 64.19 89 GLY A O 1
ATOM 748 N N . LYS A 1 90 ? 11.383 4.949 -10.795 1.00 70.19 90 LYS A N 1
ATOM 749 C CA . LYS A 1 90 ? 10.609 3.752 -11.168 1.00 70.19 90 LYS A CA 1
ATOM 750 C C . LYS A 1 90 ? 10.329 2.849 -9.966 1.00 70.19 90 LYS A C 1
ATOM 752 O O . LYS A 1 90 ? 9.270 2.230 -9.882 1.00 70.19 90 LYS A O 1
ATOM 757 N N . ASN A 1 91 ? 11.242 2.826 -8.999 1.00 82.12 91 ASN A N 1
ATOM 758 C CA . ASN A 1 91 ? 11.081 2.036 -7.782 1.00 82.12 91 ASN A CA 1
ATOM 759 C C . ASN A 1 91 ? 9.974 2.599 -6.872 1.00 82.12 91 ASN A C 1
ATOM 761 O O . ASN A 1 91 ? 9.228 1.834 -6.260 1.00 82.12 91 ASN A O 1
ATOM 765 N N . VAL A 1 92 ? 9.804 3.927 -6.843 1.00 89.50 92 VAL A N 1
ATOM 766 C CA . VAL A 1 92 ? 8.681 4.575 -6.145 1.00 89.50 92 VAL A CA 1
ATOM 767 C C . VAL A 1 92 ? 7.340 4.180 -6.765 1.00 89.50 92 VAL A C 1
ATOM 769 O O . VAL A 1 92 ? 6.403 3.852 -6.038 1.00 89.50 92 VAL A O 1
ATOM 772 N N . GLU A 1 93 ? 7.225 4.192 -8.094 1.00 90.62 93 GLU A N 1
ATOM 773 C CA . GLU A 1 93 ? 5.981 3.816 -8.782 1.00 90.62 93 GLU A CA 1
ATOM 774 C C . GLU A 1 93 ? 5.625 2.349 -8.537 1.00 90.62 93 GLU A C 1
ATOM 776 O O . GLU A 1 93 ? 4.493 2.053 -8.154 1.00 90.62 93 GLU A O 1
ATOM 781 N N . ALA A 1 94 ? 6.607 1.451 -8.642 1.00 91.31 94 ALA A N 1
ATOM 782 C CA . ALA A 1 94 ? 6.431 0.037 -8.332 1.00 91.31 94 ALA A CA 1
ATOM 783 C C . ALA A 1 94 ? 5.970 -0.174 -6.878 1.00 91.31 94 ALA A C 1
ATOM 785 O O . ALA A 1 94 ? 5.018 -0.917 -6.620 1.00 91.31 94 ALA A O 1
ATOM 786 N N . PHE A 1 95 ? 6.565 0.545 -5.923 1.00 93.75 95 PHE A N 1
ATOM 787 C CA . PHE A 1 95 ? 6.117 0.499 -4.534 1.00 93.75 95 PHE A CA 1
ATOM 788 C C . PHE A 1 95 ? 4.676 0.996 -4.369 1.00 93.75 95 PHE A C 1
ATOM 790 O O . PHE A 1 95 ? 3.886 0.393 -3.645 1.00 93.75 95 PHE A O 1
ATOM 797 N N . LEU A 1 96 ? 4.288 2.067 -5.064 1.00 94.81 96 LEU A N 1
ATOM 798 C CA . LEU A 1 96 ? 2.908 2.547 -5.033 1.00 94.81 96 LEU A CA 1
ATOM 799 C C . LEU A 1 96 ? 1.936 1.524 -5.638 1.00 94.81 96 LEU A C 1
ATOM 801 O O . LEU A 1 96 ? 0.865 1.325 -5.071 1.00 94.81 96 LEU A O 1
ATOM 805 N N . VAL A 1 97 ? 2.300 0.815 -6.713 1.00 95.25 97 VAL A N 1
ATOM 806 C CA . VAL A 1 97 ? 1.484 -0.294 -7.251 1.00 95.25 97 VAL A CA 1
ATOM 807 C C . VAL A 1 97 ? 1.273 -1.378 -6.188 1.00 95.25 97 VAL A C 1
ATOM 809 O O . VAL A 1 97 ? 0.139 -1.823 -5.989 1.00 95.25 97 VAL A O 1
ATOM 812 N N . PHE A 1 98 ? 2.329 -1.753 -5.459 1.00 94.75 98 PHE A N 1
ATOM 813 C CA . PHE A 1 98 ? 2.240 -2.675 -4.322 1.00 94.75 98 PHE A CA 1
ATOM 814 C C . PHE A 1 98 ? 1.245 -2.183 -3.256 1.00 94.75 98 PHE A C 1
ATOM 816 O O . PHE A 1 98 ? 0.356 -2.930 -2.851 1.00 94.75 98 PHE A O 1
ATOM 823 N N . ILE A 1 99 ? 1.336 -0.919 -2.829 1.00 95.50 99 ILE A N 1
ATOM 824 C CA . ILE A 1 99 ? 0.416 -0.349 -1.830 1.00 95.50 99 ILE A CA 1
ATOM 825 C C . ILE A 1 99 ? -1.029 -0.373 -2.337 1.00 95.50 99 ILE A C 1
ATOM 827 O O . ILE A 1 99 ? -1.951 -0.752 -1.606 1.00 95.50 99 ILE A O 1
ATOM 831 N N . MET A 1 100 ? -1.230 0.002 -3.601 1.00 95.50 100 MET A N 1
ATOM 832 C CA . MET A 1 100 ? -2.552 0.059 -4.214 1.00 95.50 100 MET A CA 1
ATOM 833 C C . MET A 1 100 ? -3.224 -1.315 -4.262 1.00 95.50 100 MET A C 1
ATOM 835 O O . MET A 1 100 ? -4.445 -1.376 -4.119 1.00 95.50 100 MET A O 1
ATOM 839 N N . ASN A 1 101 ? -2.472 -2.419 -4.351 1.00 93.88 101 ASN A N 1
ATOM 840 C CA . ASN A 1 101 ? -3.033 -3.767 -4.208 1.00 93.88 101 ASN A CA 1
ATOM 841 C C . ASN A 1 101 ? -3.869 -3.892 -2.919 1.00 93.88 101 ASN A C 1
ATOM 843 O O . ASN A 1 101 ? -5.045 -4.262 -2.970 1.00 93.88 101 ASN A O 1
ATOM 847 N N . TYR A 1 102 ? -3.320 -3.475 -1.776 1.00 92.81 102 TYR A N 1
ATOM 848 C CA . TYR A 1 102 ? -4.010 -3.570 -0.488 1.00 92.81 102 TYR A CA 1
ATOM 849 C C . TYR A 1 102 ? -5.117 -2.535 -0.302 1.00 92.81 102 TYR A C 1
ATOM 851 O O . TYR A 1 102 ? -6.080 -2.798 0.427 1.00 92.81 102 TYR A O 1
ATOM 859 N N . VAL A 1 103 ? -5.046 -1.394 -0.992 1.00 94.12 103 VAL A N 1
ATOM 860 C CA . VAL A 1 103 ? -6.185 -0.470 -1.114 1.00 94.12 103 VAL A CA 1
ATOM 861 C C . VAL A 1 103 ? -7.365 -1.190 -1.786 1.00 94.12 103 VAL A C 1
ATOM 863 O O 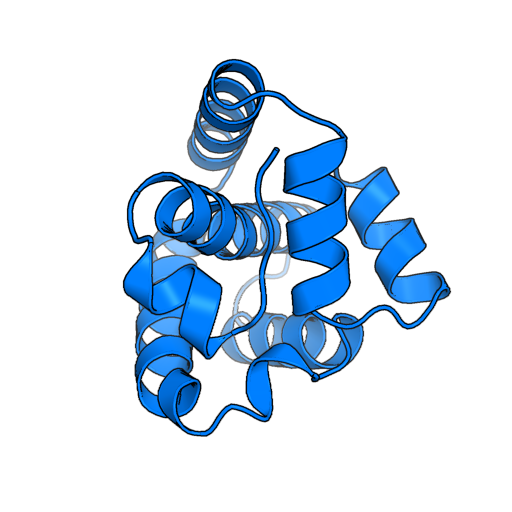. VAL A 1 103 ? -8.485 -1.160 -1.271 1.00 94.12 103 VAL A O 1
ATOM 866 N N . PHE A 1 104 ? -7.133 -1.934 -2.874 1.00 92.31 104 PHE A N 1
ATOM 867 C CA . PHE A 1 104 ? -8.197 -2.690 -3.549 1.00 92.31 104 PHE A CA 1
ATOM 868 C C . PHE A 1 104 ? -8.710 -3.883 -2.755 1.00 92.31 104 PHE A C 1
ATOM 870 O O . PHE A 1 104 ? -9.929 -4.066 -2.669 1.00 92.31 104 PHE A O 1
ATOM 877 N N . VAL A 1 105 ? -7.819 -4.658 -2.130 1.00 90.94 105 VAL A N 1
ATOM 878 C CA . VAL A 1 105 ? -8.218 -5.732 -1.207 1.00 90.94 105 VAL A CA 1
ATOM 879 C C . VAL A 1 105 ? -9.074 -5.155 -0.080 1.00 90.94 105 VAL A C 1
ATOM 881 O O . VAL A 1 105 ? -10.086 -5.746 0.302 1.00 90.94 105 VAL A O 1
ATOM 884 N N . SER A 1 106 ? -8.744 -3.952 0.399 1.00 91.31 106 SER A N 1
ATOM 885 C CA . SER A 1 106 ? -9.559 -3.257 1.390 1.00 91.31 106 SER A CA 1
ATOM 886 C C . SER A 1 106 ? -10.952 -2.935 0.861 1.00 91.31 106 SER A C 1
ATOM 888 O O . SER A 1 106 ? -11.897 -3.081 1.620 1.00 91.31 106 SER A O 1
ATOM 890 N N . TYR A 1 107 ? -11.163 -2.587 -0.408 1.00 90.44 107 TYR A N 1
ATOM 891 C CA . TYR A 1 107 ? -12.525 -2.401 -0.929 1.00 90.44 107 TYR A CA 1
ATOM 892 C C . TYR A 1 107 ? -13.322 -3.713 -1.013 1.00 90.44 107 TYR A C 1
ATOM 894 O O . TYR A 1 107 ? -14.490 -3.751 -0.616 1.00 90.44 107 TYR A O 1
ATOM 902 N N . SER A 1 108 ? -12.713 -4.795 -1.503 1.00 89.25 108 SER A N 1
ATOM 903 C CA . SER A 1 108 ? -13.425 -6.035 -1.845 1.00 89.25 108 SER A CA 1
ATOM 904 C C . SER A 1 108 ? -13.553 -7.037 -0.691 1.00 89.25 108 SER A C 1
ATOM 906 O O . SER A 1 108 ? -14.539 -7.768 -0.632 1.00 89.25 108 SER A O 1
ATOM 90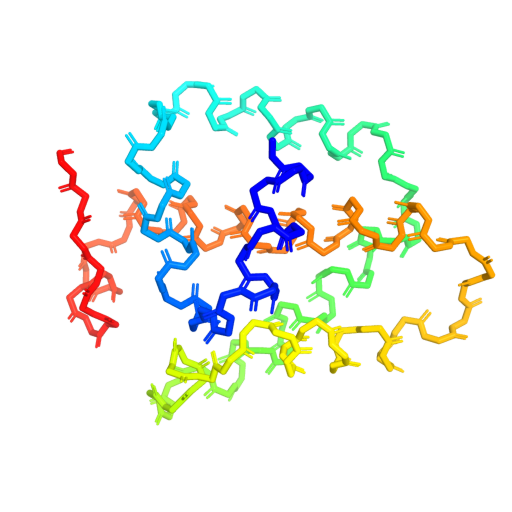8 N N . ASN A 1 109 ? -12.619 -7.054 0.266 1.00 90.00 109 ASN A N 1
ATOM 909 C CA . ASN A 1 109 ? -12.537 -8.089 1.298 1.00 90.00 109 ASN A CA 1
ATOM 910 C C . ASN A 1 109 ? -12.823 -7.533 2.709 1.00 90.00 109 ASN A C 1
ATOM 912 O O . ASN A 1 109 ? -11.949 -7.033 3.419 1.00 90.00 109 ASN A O 1
ATOM 916 N N . LYS A 1 110 ? -14.089 -7.631 3.142 1.00 89.06 110 LYS A N 1
ATOM 917 C CA . LYS A 1 110 ? -14.533 -7.174 4.474 1.00 89.06 110 LYS A CA 1
ATOM 918 C C . LYS A 1 110 ? -13.877 -7.940 5.638 1.00 89.06 110 LYS A C 1
ATOM 920 O O . LYS A 1 110 ? -13.506 -7.273 6.607 1.00 89.06 110 LYS A O 1
ATOM 925 N N . PRO A 1 111 ? -13.735 -9.281 5.603 1.00 87.12 111 PRO A N 1
ATOM 926 C CA . PRO A 1 111 ? -12.983 -10.012 6.624 1.00 87.12 111 PRO A CA 1
ATOM 927 C C . PRO A 1 111 ? -11.546 -9.510 6.794 1.00 87.12 111 PRO A C 1
ATOM 929 O O . PRO A 1 111 ? -11.151 -9.213 7.920 1.00 87.12 111 PRO A O 1
ATOM 932 N N . PHE A 1 112 ? -10.815 -9.317 5.690 1.00 87.06 112 PHE A N 1
ATOM 933 C CA . PHE A 1 112 ? -9.465 -8.751 5.707 1.00 87.06 112 PHE A CA 1
ATOM 934 C C . PHE A 1 112 ? -9.449 -7.400 6.423 1.00 87.06 112 PHE A C 1
ATOM 936 O O . PHE A 1 112 ? -8.752 -7.250 7.423 1.00 87.06 112 PHE A O 1
ATOM 943 N N . ARG A 1 113 ? -10.302 -6.453 5.996 1.00 89.50 113 ARG A N 1
ATOM 944 C CA . ARG A 1 113 ? -10.411 -5.126 6.625 1.00 89.50 113 ARG A CA 1
ATOM 945 C C . ARG A 1 113 ? -10.584 -5.199 8.136 1.00 89.50 113 ARG A C 1
ATOM 947 O O . ARG A 1 113 ? -9.947 -4.441 8.862 1.00 89.50 113 ARG A O 1
ATOM 954 N N . LYS A 1 114 ? -11.458 -6.093 8.609 1.00 87.50 114 LYS A N 1
ATOM 955 C CA . LYS A 1 114 ? -11.704 -6.281 10.043 1.00 87.50 114 LYS A CA 1
ATOM 956 C C . LYS A 1 114 ? -10.459 -6.794 10.759 1.00 87.50 114 LYS A C 1
ATOM 958 O O . LYS A 1 114 ? -10.116 -6.238 11.796 1.00 87.50 114 LYS A O 1
ATOM 963 N N . ALA A 1 115 ? -9.785 -7.797 10.198 1.00 84.94 115 ALA A N 1
ATOM 964 C CA . ALA A 1 115 ? -8.586 -8.388 10.786 1.00 84.94 115 ALA A CA 1
ATOM 965 C C . ALA A 1 115 ? -7.444 -7.367 10.931 1.00 84.94 115 ALA A C 1
ATOM 967 O O . ALA A 1 115 ? -6.794 -7.312 11.970 1.00 84.94 115 ALA A O 1
ATOM 968 N N . VAL A 1 116 ? -7.249 -6.500 9.932 1.00 84.25 116 VAL A N 1
ATOM 969 C CA . VAL A 1 116 ? -6.193 -5.468 9.953 1.00 84.25 116 VAL A CA 1
ATOM 970 C C . VAL A 1 116 ? -6.654 -4.131 10.566 1.00 84.25 116 VAL A C 1
ATOM 972 O O . VAL A 1 116 ? -5.874 -3.196 10.773 1.00 84.25 116 VAL A O 1
ATOM 975 N N . GLY A 1 117 ? -7.942 -4.021 10.902 1.00 87.38 117 GLY A N 1
ATOM 976 C CA . GLY A 1 117 ? -8.558 -2.830 11.485 1.00 87.38 117 GLY A CA 1
ATOM 977 C C . GLY A 1 117 ? -8.609 -1.623 10.543 1.00 87.38 117 GLY A C 1
ATOM 978 O O . GLY A 1 117 ? -8.475 -0.493 11.016 1.00 87.38 117 GLY A O 1
ATOM 979 N N . ILE A 1 118 ? -8.768 -1.848 9.237 1.00 89.25 118 ILE A N 1
ATOM 980 C CA . ILE A 1 118 ? -8.984 -0.805 8.225 1.00 89.25 118 ILE A CA 1
ATOM 981 C C . ILE A 1 118 ? -10.485 -0.505 8.128 1.00 89.25 118 ILE A C 1
ATOM 983 O O . ILE A 1 118 ? -11.313 -1.407 7.977 1.00 89.25 118 ILE A O 1
ATOM 987 N N . LYS A 1 119 ? -10.845 0.779 8.190 1.00 84.75 119 LYS A N 1
ATOM 988 C CA . LYS A 1 119 ? -12.216 1.268 7.990 1.00 84.75 119 LYS A CA 1
ATOM 989 C C . LYS A 1 119 ? -12.291 1.977 6.642 1.00 84.75 119 LYS A C 1
ATOM 991 O O . LYS A 1 119 ? -11.498 2.874 6.390 1.00 84.75 119 LYS A O 1
ATOM 996 N N . VAL A 1 120 ? -13.236 1.567 5.806 1.00 79.88 120 VAL A N 1
ATOM 997 C CA . VAL A 1 120 ? -13.570 2.241 4.544 1.00 79.88 120 VAL A CA 1
ATOM 998 C C . VAL A 1 120 ? -14.904 2.947 4.767 1.00 79.88 120 VAL A C 1
ATOM 1000 O O . VAL A 1 120 ? -15.773 2.354 5.415 1.00 79.88 120 VAL A O 1
ATOM 1003 N N . LYS A 1 121 ? -15.012 4.202 4.319 1.00 65.88 121 LYS A N 1
ATOM 1004 C CA . LYS A 1 121 ? -16.251 4.988 4.379 1.00 65.88 121 LYS A CA 1
ATOM 1005 C C . LYS A 1 121 ? -17.311 4.418 3.440 1.00 65.88 121 LYS A C 1
ATOM 1007 O O . LYS A 1 121 ? -16.924 3.902 2.367 1.00 65.88 121 LYS A O 1
#

Mean predicted aligned error: 4.47 Å

Radius of gyration: 13.51 Å; Cα contacts (8 Å, |Δi|>4): 97; chains: 1; bounding box: 36×29×30 Å

Foldseek 3Di:
DLVLLVVLLVVQHFLLVSLLVVLVVDPPVRLVVLLVVLVVPADPVLLVLLVVLLVVCVVVVLVLVNRRHGPVVVLVVSCVSVVVDPDPVNSSSSVVNSSSVVNVCCVPPPVVCVSNVHDHD

Secondary structure (DSSP, 8-state):
-HHHHHHHHHTT-BHHHHHHHHHHHS-HHHHHHHHHHHHHHS-HHHHHHHHHHHHHHHHHGGGSSGGGSBHHHHHHHHHHHTTT---HHHHHHHHHHHHHHHHHHHHH-HHHHHHHT----

pLDDT: mean 86.87, std 9.94, range [54.22, 96.06]

Organism: NCBI:txid175306

Solvent-accessible surface area (backbone atoms only — not comparable to full-atom values): 6836 Å² total; per-residue (Å²): 105,70,69,56,52,56,48,36,46,73,68,61,31,24,42,46,56,51,47,47,49,52,62,69,75,39,54,75,67,56,51,51,51,50,46,51,54,36,57,76,72,28,53,67,73,49,50,57,47,32,53,55,49,48,52,55,47,59,76,51,50,85,70,60,56,65,47,67,33,39,36,55,58,55,48,51,51,50,50,62,78,48,70,89,59,94,49,67,71,54,52,52,38,28,50,48,48,49,54,46,51,56,46,51,45,50,74,76,32,65,69,58,19,59,77,74,67,58,78,81,132

Sequence (121 aa):
MKYMLDNSLKENQTLKEFIQSLLAEFNKGENGLAVKYLRENTPEDSLSMVDKFLDYFNGKSFEGYIWKQNIENVYKQFMRTVHEFENEGKNVEAFLVFIMNYVFVSYSNKPFRKAVGIKVK

Nearest PDB structures (foldseek):
  4au5-assembly1_A  TM=3.617E-01  e=9.338E+00  Escherichia coli